Protein AF-A0A8H3ZIQ8-F1 (afdb_monomer_lite)

Radius of gyration: 32.17 Å; chains: 1; bounding box: 110×62×57 Å

Foldseek 3Di:
DDDDDDDDDDDDDDDDDDDDDDDDDDDDDDDDDPDPPDPDPDAADPVCVVVVVVVFFPQAPPAHLWGQDDDDDHDDPDPDDPPDLDDQDFDFDPPDDPVVLVCLCVVVQLSQWIAHNVSAQPLVSVLVSLVSCVVVRRTDDPVSSVVVNVVSQFDGDNSDTPPHGDDRDHIDGDD

Sequence (175 aa):
MGLFGKSSSSKQSGAKPAATTTGATAPPPTWKIPTPVFQPVVFVPRKDQVKTLDFLGLPGAVVPGGSKANILISLLGYEVSKQAQHVSRFAVPRGLKVENFVQAITDNGRDKYDFDASGRGCRKWTSDQIDLFFELGLLRSKSDADAGKKNILLEWKEYKPTGRQYPLDKGCYYK

Structure (mmCIF, N/CA/C/O backbone):
data_AF-A0A8H3ZIQ8-F1
#
_entry.id   AF-A0A8H3ZIQ8-F1
#
loop_
_atom_site.group_PDB
_atom_site.id
_atom_site.type_symbol
_atom_site.label_atom_id
_atom_site.label_alt_id
_atom_site.label_comp_id
_atom_site.label_asym_id
_atom_site.label_entity_id
_atom_site.label_seq_id
_atom_site.pdbx_PDB_ins_code
_atom_site.Cartn_x
_atom_site.Cartn_y
_atom_site.Cartn_z
_atom_site.occupancy
_atom_site.B_iso_or_equiv
_atom_site.auth_seq_id
_atom_site.auth_comp_id
_atom_site.auth_asym_id
_atom_site.auth_atom_id
_atom_site.pdbx_PDB_model_num
ATOM 1 N N . MET A 1 1 ? -91.591 -15.519 31.341 1.00 37.44 1 MET A N 1
ATOM 2 C CA . MET A 1 1 ? -91.580 -16.971 31.638 1.00 37.44 1 MET A CA 1
ATOM 3 C C . MET A 1 1 ? -90.110 -17.379 31.648 1.00 37.44 1 MET A C 1
ATOM 5 O O . MET A 1 1 ? -89.485 -17.226 30.614 1.00 37.44 1 MET A O 1
ATOM 9 N N . GLY A 1 2 ? -89.435 -17.464 32.804 1.00 35.75 2 GLY A N 1
ATOM 10 C CA . GLY A 1 2 ? -89.321 -18.672 33.655 1.00 35.75 2 GLY A CA 1
ATOM 11 C C . GLY A 1 2 ? -88.438 -19.717 32.943 1.00 35.75 2 GLY A C 1
ATOM 12 O O . GLY A 1 2 ? -88.750 -20.029 31.808 1.00 35.75 2 GLY A O 1
ATOM 13 N N . LEU A 1 3 ? -87.343 -20.289 33.453 1.00 37.91 3 LEU A N 1
ATOM 14 C CA . LEU A 1 3 ? -86.904 -20.595 34.815 1.00 37.91 3 LEU A CA 1
ATOM 15 C C . LEU A 1 3 ? -85.382 -20.893 34.851 1.00 37.91 3 LEU A C 1
ATOM 17 O O . LEU A 1 3 ? -84.769 -21.224 33.843 1.00 37.91 3 LEU A O 1
ATOM 21 N N . PHE A 1 4 ? -84.828 -20.810 36.063 1.00 37.56 4 PHE A N 1
ATOM 22 C CA . PHE A 1 4 ? -83.473 -21.155 36.513 1.00 37.56 4 PHE A CA 1
ATOM 23 C C . PHE A 1 4 ? -83.096 -22.651 36.434 1.00 37.56 4 PHE A C 1
ATOM 25 O O . PHE A 1 4 ? -83.954 -23.516 36.590 1.00 37.56 4 PHE A O 1
ATOM 32 N N . GLY A 1 5 ? -81.779 -22.925 36.449 1.00 34.69 5 GLY A N 1
ATOM 33 C CA . GLY A 1 5 ? -81.168 -24.123 37.064 1.00 34.69 5 GLY A CA 1
ATOM 34 C C . GLY A 1 5 ? -80.014 -24.717 36.246 1.00 34.69 5 GLY A C 1
ATOM 35 O O . GLY A 1 5 ? -80.097 -24.736 35.031 1.00 34.69 5 GLY A O 1
ATOM 36 N N . LYS A 1 6 ? -78.918 -25.272 36.772 1.00 35.88 6 LYS A N 1
ATOM 37 C CA . LYS A 1 6 ? -78.244 -25.334 38.085 1.00 35.88 6 LYS A CA 1
ATOM 38 C C . LYS A 1 6 ? -76.850 -25.941 37.789 1.00 35.88 6 LYS A C 1
ATOM 40 O O . LYS A 1 6 ? -76.701 -26.666 36.809 1.00 35.88 6 LYS A O 1
ATOM 45 N N . SER A 1 7 ? -75.841 -25.659 38.615 1.00 39.66 7 SER A N 1
ATOM 46 C CA . SER A 1 7 ? -74.499 -26.253 38.501 1.00 39.66 7 SER A CA 1
ATOM 47 C C . SER A 1 7 ? -74.488 -27.745 38.852 1.00 39.66 7 SER A C 1
ATOM 49 O O . SER A 1 7 ? -75.351 -28.213 39.596 1.00 39.66 7 SER A O 1
ATOM 51 N N . SER A 1 8 ? -73.471 -28.478 38.385 1.00 37.62 8 SER A N 1
ATOM 52 C CA . SER A 1 8 ? -72.977 -29.709 39.021 1.00 37.62 8 SER A CA 1
ATOM 53 C C . SER A 1 8 ? -71.539 -29.999 38.586 1.00 37.62 8 SER A C 1
ATOM 55 O O . SER A 1 8 ? -71.246 -30.151 37.406 1.00 37.62 8 SER A O 1
ATOM 57 N N . SER A 1 9 ? -70.654 -30.053 39.577 1.00 35.25 9 SER A N 1
ATOM 58 C CA . SER A 1 9 ? -69.281 -30.557 39.517 1.00 35.25 9 SER A CA 1
ATOM 59 C C . SER A 1 9 ? -69.288 -32.060 39.810 1.00 35.25 9 SER A C 1
ATOM 61 O O . SER A 1 9 ? -70.024 -32.495 40.696 1.00 35.25 9 SER A O 1
ATOM 63 N N . SER A 1 10 ? -68.440 -32.846 39.141 1.00 40.47 10 SER A N 1
ATOM 64 C CA . SER A 1 10 ? -68.080 -34.193 39.601 1.00 40.47 10 SER A CA 1
ATOM 65 C C . SER A 1 10 ? -66.585 -34.464 39.425 1.00 40.47 10 SER A C 1
ATOM 67 O O . SER A 1 10 ? -66.013 -34.266 38.354 1.00 40.47 10 SER A O 1
ATOM 69 N N . LYS A 1 11 ? -65.979 -34.916 40.525 1.00 36.50 11 LYS A N 1
ATOM 70 C CA . LYS A 1 11 ? -64.566 -35.240 40.740 1.00 36.50 11 LYS A CA 1
ATOM 71 C C . LYS A 1 11 ? -64.100 -36.500 39.986 1.00 36.50 11 LYS A C 1
ATOM 73 O O . LYS A 1 11 ? -64.754 -37.530 40.046 1.00 36.50 11 LYS A O 1
ATOM 78 N N . GLN A 1 12 ? -62.917 -36.385 39.378 1.00 36.44 12 GLN A N 1
ATOM 79 C CA . GLN A 1 12 ? -61.677 -37.149 39.625 1.00 36.44 12 GLN A CA 1
ATOM 80 C C . GLN A 1 12 ? -61.732 -38.688 39.812 1.00 36.44 12 GLN A C 1
ATOM 82 O O . GLN A 1 12 ? -62.206 -39.177 40.834 1.00 36.44 12 GLN A O 1
ATOM 87 N N . SER A 1 13 ? -61.037 -39.430 38.932 1.00 36.50 1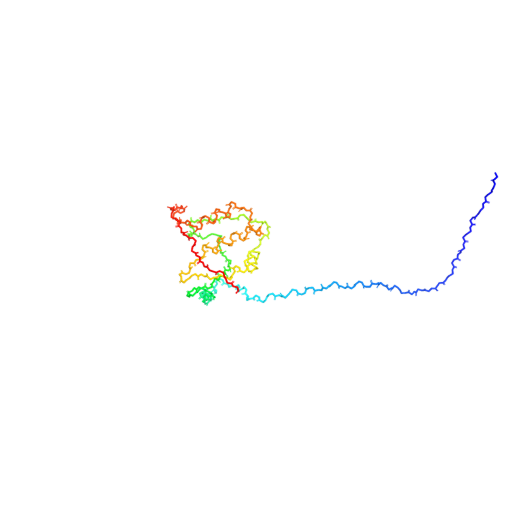3 SER A N 1
ATOM 88 C CA . SER A 1 13 ? -60.456 -40.749 39.248 1.00 36.50 13 SER A CA 1
ATOM 89 C C . SER A 1 13 ? -59.062 -40.955 38.618 1.00 36.50 13 SER A C 1
ATOM 91 O O . SER A 1 13 ? -58.913 -40.966 37.401 1.00 36.50 13 SER A O 1
ATOM 93 N N . GLY A 1 14 ? -58.063 -41.096 39.494 1.00 33.56 14 GLY A N 1
ATOM 94 C CA . GLY A 1 14 ? -56.835 -41.912 39.442 1.00 33.56 14 GLY A CA 1
ATOM 95 C C . GLY A 1 14 ? -56.112 -42.319 38.140 1.00 33.56 14 GLY A C 1
ATOM 96 O O . GLY A 1 14 ? -56.572 -43.190 37.419 1.00 33.56 14 GLY A O 1
ATOM 97 N N . ALA A 1 15 ? -54.857 -41.845 38.063 1.00 34.12 15 ALA A N 1
ATOM 98 C CA . ALA A 1 15 ? -53.592 -42.585 37.848 1.00 34.12 15 ALA A CA 1
ATOM 99 C C . ALA A 1 15 ? -53.201 -43.151 36.459 1.00 34.12 15 ALA A C 1
ATOM 101 O O . ALA A 1 15 ? -53.692 -44.192 36.040 1.00 34.12 15 ALA A O 1
ATOM 102 N N . LYS A 1 16 ? -52.145 -42.574 35.847 1.00 41.28 16 LYS A N 1
ATOM 103 C CA . LYS A 1 16 ? -50.740 -43.085 35.801 1.00 41.28 16 LYS A CA 1
ATOM 104 C C . LYS A 1 16 ? -49.878 -42.170 34.890 1.00 41.28 16 LYS A C 1
ATOM 106 O O . LYS A 1 16 ? -50.368 -41.779 33.835 1.00 41.28 16 LYS A O 1
ATOM 111 N N . PRO A 1 17 ? -48.628 -41.798 35.242 1.00 46.91 17 PRO A N 1
ATOM 112 C CA . PRO A 1 17 ? -47.812 -40.912 34.409 1.00 46.91 17 PRO A CA 1
ATOM 113 C C . PRO A 1 17 ? -47.006 -41.712 33.375 1.00 46.91 17 PRO A C 1
ATOM 115 O O . PRO A 1 17 ? -46.384 -42.717 33.721 1.00 46.91 17 PRO A O 1
ATOM 118 N N . ALA A 1 18 ? -46.975 -41.254 32.122 1.00 40.88 18 ALA A N 1
ATOM 119 C CA . ALA A 1 18 ? -46.075 -41.782 31.100 1.00 40.88 18 ALA A CA 1
ATOM 120 C C . ALA A 1 18 ? -45.531 -40.657 30.203 1.00 40.88 18 ALA A C 1
ATOM 122 O O . ALA A 1 18 ? -46.251 -40.065 29.408 1.00 40.88 18 ALA A O 1
ATOM 123 N N . ALA A 1 19 ? -44.241 -40.390 30.410 1.00 41.34 19 ALA A N 1
ATOM 124 C CA . ALA A 1 19 ? -43.220 -39.937 29.467 1.00 41.34 19 ALA A CA 1
ATOM 125 C C . ALA A 1 19 ? -43.565 -38.847 28.429 1.00 41.34 19 ALA A C 1
ATOM 127 O O . ALA A 1 19 ? -44.075 -39.099 27.339 1.00 41.34 19 ALA A O 1
ATOM 128 N N . THR A 1 20 ? -43.079 -37.643 28.730 1.00 42.50 20 THR A N 1
ATOM 129 C CA . THR A 1 20 ? -42.639 -36.619 27.776 1.00 42.50 20 THR A CA 1
ATOM 130 C C . THR A 1 20 ? -41.784 -37.233 26.662 1.00 42.50 20 THR A C 1
ATOM 132 O O . THR A 1 20 ? -40.725 -37.788 26.943 1.00 42.50 20 THR A O 1
ATOM 135 N N . THR A 1 21 ? -42.195 -37.078 25.402 1.00 40.81 21 THR A N 1
ATOM 136 C CA . THR A 1 21 ? -41.285 -37.208 24.253 1.00 40.81 21 THR A CA 1
ATOM 137 C C . THR A 1 21 ? -41.275 -35.883 23.507 1.00 40.81 21 THR A C 1
ATOM 139 O O . THR A 1 21 ? -42.158 -35.570 22.714 1.00 40.81 21 THR A O 1
ATOM 142 N N . THR A 1 22 ? -40.281 -35.072 23.840 1.00 41.06 22 THR A N 1
ATOM 143 C CA . THR A 1 22 ? -39.899 -33.851 23.141 1.00 41.06 22 THR A CA 1
ATOM 144 C C . THR A 1 22 ? -39.422 -34.242 21.743 1.00 41.06 22 THR A C 1
ATOM 146 O O . THR A 1 22 ? -38.451 -34.985 21.607 1.00 41.06 22 THR A O 1
ATOM 149 N N . GLY A 1 23 ? -40.104 -33.766 20.701 1.00 38.75 23 GLY A N 1
ATOM 150 C CA . GLY A 1 23 ? -39.619 -33.876 19.328 1.00 38.75 23 GLY A CA 1
ATOM 151 C C . GLY A 1 23 ? -38.316 -33.091 19.190 1.00 38.75 23 GLY A C 1
ATOM 152 O O . GLY A 1 23 ? -38.317 -31.865 19.280 1.00 38.75 23 GLY A O 1
ATOM 153 N N . ALA A 1 24 ? -37.201 -33.801 19.034 1.00 41.47 24 ALA A N 1
ATOM 154 C CA . ALA A 1 24 ? -35.894 -33.209 18.805 1.00 41.47 24 ALA A CA 1
ATOM 155 C C . ALA A 1 24 ? -35.809 -32.692 17.362 1.00 41.47 24 ALA A C 1
ATOM 157 O O . ALA A 1 24 ? -35.799 -33.468 16.406 1.00 41.47 24 ALA A O 1
ATOM 158 N N . THR A 1 25 ? -35.752 -31.371 17.211 1.00 47.84 25 THR A N 1
ATOM 159 C CA . THR A 1 25 ? -35.414 -30.692 15.958 1.00 47.84 25 THR A CA 1
ATOM 160 C C . THR A 1 25 ? -34.009 -31.106 15.519 1.00 47.84 25 THR A C 1
ATOM 162 O O . THR A 1 25 ? -33.057 -30.990 16.293 1.00 47.84 25 THR A O 1
ATOM 165 N N . ALA A 1 26 ? -33.874 -31.597 14.284 1.00 58.44 26 ALA A N 1
ATOM 166 C CA . ALA A 1 26 ? -32.585 -31.958 13.702 1.00 58.44 26 ALA A CA 1
ATOM 167 C C . ALA A 1 26 ? -31.630 -30.743 13.684 1.00 58.44 26 ALA A C 1
ATOM 169 O O . ALA A 1 26 ? -32.065 -29.637 13.347 1.00 58.44 26 ALA A O 1
ATOM 170 N N . PRO A 1 27 ? -30.342 -30.911 14.042 1.00 55.44 27 PRO A N 1
ATOM 171 C CA . PRO A 1 27 ? -29.384 -29.814 14.023 1.00 55.44 27 PRO A CA 1
ATOM 172 C C . PRO A 1 27 ? -29.125 -29.341 12.582 1.00 55.44 27 PRO A C 1
ATOM 174 O O . PRO A 1 27 ? -29.110 -30.159 11.658 1.00 55.44 27 PRO A O 1
ATOM 177 N N . PRO A 1 28 ? -28.907 -28.031 12.371 1.00 52.72 28 PRO A N 1
ATOM 178 C CA . PRO A 1 28 ? -28.644 -27.486 11.047 1.00 52.72 28 PRO A CA 1
ATOM 179 C C . PRO A 1 28 ? -27.335 -28.043 10.460 1.00 52.72 28 PRO A C 1
ATOM 181 O O . PRO A 1 28 ? -26.412 -28.380 11.212 1.00 52.72 28 PRO A O 1
ATOM 184 N N . PRO A 1 29 ? -27.224 -28.120 9.120 1.00 48.56 29 PRO A N 1
ATOM 185 C CA . PRO A 1 29 ? -26.020 -28.601 8.459 1.00 48.56 29 PRO A CA 1
ATOM 186 C C . PRO A 1 29 ? -24.818 -27.739 8.854 1.00 48.56 29 PRO A C 1
ATOM 188 O O . PRO A 1 29 ? -24.804 -26.518 8.690 1.00 48.56 29 PRO A O 1
ATOM 191 N N . THR A 1 30 ? -23.798 -28.398 9.396 1.00 42.34 30 THR A N 1
ATOM 192 C CA . THR A 1 30 ? -22.522 -27.786 9.759 1.00 42.34 30 THR A CA 1
ATOM 193 C C . THR A 1 30 ? -21.708 -27.593 8.487 1.00 42.34 30 THR A C 1
ATOM 195 O O . THR A 1 30 ? -21.081 -28.520 7.977 1.00 42.34 30 THR A O 1
ATOM 198 N N . TRP A 1 31 ? -21.720 -26.373 7.957 1.00 31.06 31 TRP A N 1
ATOM 199 C CA . TRP A 1 31 ? -20.832 -25.974 6.872 1.00 31.06 31 TRP A CA 1
ATOM 200 C C . TRP A 1 31 ? -19.394 -25.943 7.395 1.00 31.06 31 TRP A C 1
ATOM 202 O O . TRP A 1 31 ? -18.996 -25.023 8.109 1.00 31.06 31 TRP A O 1
ATOM 212 N N . LYS A 1 32 ? -18.605 -26.969 7.067 1.00 36.09 32 LYS A N 1
ATOM 213 C CA . LYS A 1 32 ? -17.156 -26.941 7.279 1.00 36.09 32 LYS A CA 1
ATOM 214 C C . LYS A 1 32 ? -16.525 -26.181 6.123 1.00 36.09 32 LYS A C 1
ATOM 216 O O . LYS A 1 32 ? -16.305 -26.742 5.054 1.00 36.09 32 LYS A O 1
ATOM 221 N N . ILE A 1 33 ? -16.257 -24.898 6.342 1.00 38.94 33 ILE A N 1
ATOM 222 C CA . ILE A 1 33 ? -15.373 -24.128 5.469 1.00 38.94 33 ILE A CA 1
ATOM 223 C C . ILE A 1 33 ? -13.978 -24.757 5.614 1.00 38.94 33 ILE A C 1
ATOM 225 O O . ILE A 1 33 ? -13.490 -24.847 6.744 1.00 38.94 33 ILE A O 1
ATOM 229 N N . PRO A 1 34 ? -13.345 -25.251 4.537 1.00 36.16 34 PRO A N 1
ATOM 230 C CA . PRO A 1 34 ? -11.975 -25.731 4.622 1.00 36.16 34 PRO A CA 1
ATOM 231 C C . PRO A 1 34 ? -11.078 -24.575 5.066 1.00 36.16 34 PRO A C 1
ATOM 233 O O . PRO A 1 34 ? -11.044 -23.529 4.419 1.00 36.16 34 PRO A O 1
ATOM 236 N N . THR A 1 35 ? -10.372 -24.755 6.184 1.00 36.88 35 THR A N 1
ATOM 237 C CA . THR A 1 35 ? -9.353 -23.806 6.635 1.00 36.88 35 THR A CA 1
ATOM 238 C C . THR A 1 35 ? -8.313 -23.688 5.524 1.00 36.88 35 THR A C 1
ATOM 240 O O . THR A 1 35 ? -7.704 -24.707 5.179 1.00 36.88 35 THR A O 1
ATOM 243 N N . PRO A 1 36 ? -8.097 -22.500 4.934 1.00 34.91 36 PRO A N 1
ATOM 244 C CA . PRO A 1 36 ? -7.021 -22.331 3.977 1.00 34.91 36 PRO A CA 1
ATOM 245 C C . PRO A 1 36 ? -5.716 -22.694 4.681 1.00 34.91 36 PRO A C 1
ATOM 247 O O . PRO A 1 36 ? -5.433 -22.209 5.779 1.00 34.91 36 PRO A O 1
ATOM 250 N N . VAL A 1 37 ? -4.930 -23.580 4.073 1.00 35.41 37 VAL A N 1
ATOM 251 C CA . VAL A 1 37 ? -3.567 -23.844 4.529 1.00 35.41 37 VAL A CA 1
ATOM 252 C C . VAL A 1 37 ? -2.743 -22.632 4.118 1.00 35.41 37 VAL A C 1
ATOM 254 O O . VAL A 1 37 ? -2.201 -22.568 3.018 1.00 35.41 37 VAL A O 1
ATOM 257 N N . PHE A 1 38 ? -2.716 -21.626 4.985 1.00 39.66 38 PHE A N 1
ATOM 258 C CA . PHE A 1 38 ? -1.794 -20.514 4.847 1.00 39.66 38 PHE A CA 1
ATOM 259 C C . PHE A 1 38 ? -0.382 -21.051 5.063 1.00 39.66 38 PHE A C 1
ATOM 261 O O . PHE A 1 38 ? -0.115 -21.725 6.063 1.00 39.66 38 PHE A O 1
ATOM 268 N N . GLN A 1 39 ? 0.541 -20.733 4.152 1.00 43.66 39 GLN A N 1
ATOM 269 C CA . GLN A 1 39 ? 1.940 -20.731 4.562 1.00 43.66 39 GLN A CA 1
ATOM 270 C C . GLN A 1 39 ? 2.045 -19.750 5.732 1.00 43.66 39 GLN A C 1
ATOM 272 O O . GLN A 1 39 ? 1.459 -18.665 5.653 1.00 43.66 39 GLN A O 1
ATOM 277 N N . PRO A 1 40 ? 2.662 -20.152 6.854 1.00 35.53 40 PRO A N 1
ATOM 278 C CA . PRO A 1 40 ? 2.555 -19.392 8.083 1.00 35.53 40 PRO A CA 1
ATOM 279 C C . PRO A 1 40 ? 3.049 -17.974 7.830 1.00 35.53 40 PRO A C 1
ATOM 281 O O . PRO A 1 40 ? 4.132 -17.776 7.284 1.00 35.53 40 PRO A O 1
ATOM 284 N N . VAL A 1 41 ? 2.258 -16.987 8.255 1.00 44.53 41 VAL A N 1
ATOM 285 C CA . VAL A 1 41 ? 2.772 -15.645 8.517 1.00 44.53 41 VAL A CA 1
ATOM 286 C C . VAL A 1 41 ? 3.878 -15.840 9.547 1.00 44.53 41 VAL A C 1
ATOM 288 O O . VAL A 1 41 ? 3.614 -16.027 10.736 1.00 44.53 41 VAL A O 1
ATOM 291 N N . VAL A 1 42 ? 5.123 -15.913 9.082 1.00 45.00 42 VAL A N 1
ATOM 292 C CA . VAL A 1 42 ? 6.260 -16.121 9.966 1.00 45.00 42 VAL A CA 1
ATOM 293 C C . VAL A 1 42 ? 6.470 -14.803 10.690 1.00 45.00 42 VAL A C 1
ATOM 295 O O . VAL A 1 42 ? 6.961 -13.828 10.123 1.00 45.00 42 VAL A O 1
ATOM 298 N N . PHE A 1 43 ? 6.068 -14.756 11.958 1.00 43.84 43 PHE A N 1
ATOM 299 C CA . PHE A 1 43 ? 6.519 -13.697 12.843 1.00 43.84 43 PHE A CA 1
ATOM 300 C C . PHE A 1 43 ? 8.032 -13.841 12.980 1.00 43.84 43 PHE A C 1
ATOM 302 O O . PHE A 1 43 ? 8.509 -14.774 13.626 1.00 43.84 43 PHE A O 1
ATOM 309 N N . VAL A 1 44 ? 8.783 -12.936 12.355 1.00 48.28 44 VAL A N 1
ATOM 310 C CA . VAL A 1 44 ? 10.235 -12.917 12.497 1.00 48.28 44 VAL A CA 1
ATOM 311 C C . VAL A 1 44 ? 10.616 -11.904 13.576 1.00 48.28 44 VAL A C 1
ATOM 313 O O . VAL A 1 44 ? 10.425 -10.697 13.385 1.00 48.28 44 VAL A O 1
ATOM 316 N N . PRO A 1 45 ? 11.163 -12.353 14.721 1.00 47.59 45 PRO A N 1
ATOM 317 C CA . PRO A 1 45 ? 11.697 -11.455 15.735 1.00 47.59 45 PRO A CA 1
ATOM 318 C C . PRO A 1 45 ? 12.759 -10.533 15.131 1.00 47.59 45 PRO A C 1
ATOM 320 O O . PRO A 1 45 ? 13.532 -10.949 14.275 1.00 47.59 45 PRO A O 1
ATOM 323 N N . ARG A 1 46 ? 12.875 -9.294 15.627 1.00 50.25 46 ARG A N 1
ATOM 324 C CA . ARG A 1 46 ? 13.819 -8.286 15.097 1.00 50.25 46 ARG A CA 1
ATOM 325 C C . ARG A 1 46 ? 15.253 -8.812 14.915 1.00 50.25 46 ARG A C 1
ATOM 327 O O . ARG A 1 46 ? 15.904 -8.476 13.936 1.00 50.25 46 ARG A O 1
ATOM 334 N N . LYS A 1 47 ? 15.726 -9.651 15.841 1.00 46.88 47 LYS A N 1
ATOM 335 C CA . LYS A 1 47 ? 17.066 -10.265 15.809 1.00 46.88 47 LYS A CA 1
ATOM 336 C C . LYS A 1 47 ? 17.279 -11.259 14.656 1.00 46.88 47 LYS A C 1
ATOM 338 O O . LYS A 1 47 ? 18.416 -11.517 14.288 1.00 46.88 47 LYS A O 1
ATOM 343 N N . ASP A 1 48 ? 16.201 -11.794 14.092 1.00 51.25 48 ASP A N 1
ATOM 344 C CA . ASP A 1 48 ? 16.212 -12.797 13.027 1.00 51.25 48 ASP A CA 1
ATOM 345 C C . ASP A 1 48 ? 15.743 -12.219 11.679 1.00 51.25 48 ASP A C 1
ATOM 347 O O . ASP A 1 48 ? 15.738 -12.941 10.686 1.00 51.25 48 ASP A O 1
ATOM 351 N N . GLN A 1 49 ? 15.417 -10.917 11.597 1.00 53.94 49 GLN A N 1
ATOM 352 C CA . GLN A 1 49 ? 15.031 -10.270 10.331 1.00 53.94 49 GLN A CA 1
ATOM 353 C C . GLN A 1 49 ? 16.107 -10.386 9.242 1.00 53.94 49 GLN A C 1
ATOM 355 O O . GLN A 1 49 ? 15.793 -10.440 8.058 1.00 53.94 49 GLN A O 1
ATOM 360 N N . VAL A 1 50 ? 17.381 -10.478 9.637 1.00 52.44 50 VAL A N 1
ATOM 361 C CA . VAL A 1 50 ? 18.500 -10.690 8.706 1.00 52.44 50 VAL A CA 1
ATOM 362 C C . VAL A 1 50 ? 18.423 -12.071 8.040 1.00 52.44 50 VAL A C 1
ATOM 364 O O . VAL A 1 50 ? 18.801 -12.201 6.887 1.00 52.44 50 VAL A O 1
ATOM 367 N N . LYS A 1 51 ? 17.856 -13.087 8.709 1.00 50.62 51 LYS A N 1
ATOM 368 C CA . LYS A 1 51 ? 17.593 -14.414 8.116 1.00 50.62 51 LYS A CA 1
ATOM 369 C C . LYS A 1 51 ? 16.344 -14.427 7.229 1.00 50.62 51 LYS A C 1
ATOM 371 O O . LYS A 1 51 ? 16.141 -15.353 6.461 1.00 50.62 51 LYS A O 1
ATOM 376 N N . THR A 1 52 ? 15.484 -13.408 7.316 1.00 50.31 52 THR A N 1
ATOM 377 C CA . THR A 1 52 ? 14.321 -13.263 6.418 1.00 50.31 52 THR A CA 1
ATOM 378 C C . THR A 1 52 ? 14.725 -12.824 5.014 1.00 50.31 52 THR A C 1
ATOM 380 O O . THR A 1 52 ? 13.936 -12.975 4.085 1.00 50.31 52 THR A O 1
ATOM 383 N N . LEU A 1 53 ? 15.954 -12.319 4.841 1.00 51.09 53 LEU A N 1
ATOM 384 C CA . LEU A 1 53 ? 16.514 -11.996 3.528 1.00 51.09 53 LEU A CA 1
ATOM 385 C C . LEU A 1 53 ? 16.592 -13.216 2.605 1.00 51.09 53 LEU A C 1
ATOM 387 O O . LEU A 1 53 ? 16.494 -13.034 1.398 1.00 51.09 53 LEU A O 1
ATOM 391 N N . ASP A 1 54 ? 16.640 -14.434 3.148 1.00 52.03 54 ASP A N 1
ATOM 392 C CA . ASP A 1 54 ? 16.660 -15.665 2.349 1.00 52.03 54 ASP A CA 1
ATOM 393 C C . ASP A 1 54 ? 15.333 -15.917 1.598 1.00 52.03 54 ASP A C 1
ATOM 395 O O . ASP A 1 54 ? 15.309 -16.647 0.610 1.00 52.03 54 ASP A O 1
ATOM 399 N N . PHE A 1 55 ? 14.227 -15.287 2.023 1.00 52.91 55 PHE A N 1
ATOM 400 C CA . PHE A 1 55 ? 12.926 -15.337 1.335 1.00 52.91 55 PHE A CA 1
ATOM 401 C C . PHE A 1 55 ? 12.683 -14.131 0.412 1.00 52.91 55 PHE A C 1
ATOM 403 O O . PHE A 1 55 ? 11.721 -14.115 -0.363 1.00 52.91 55 PHE A O 1
ATOM 410 N N . LEU A 1 56 ? 13.534 -13.104 0.485 1.00 59.09 56 LEU A N 1
ATOM 411 C CA . LEU A 1 56 ? 13.432 -11.932 -0.375 1.00 59.09 56 LEU A CA 1
ATOM 412 C C . LEU A 1 56 ? 13.995 -12.269 -1.761 1.00 59.09 56 LEU A C 1
ATOM 414 O O . LEU A 1 56 ? 15.107 -12.765 -1.894 1.00 59.09 56 LEU A O 1
ATOM 418 N N . GLY A 1 57 ? 13.218 -11.982 -2.808 1.00 62.25 57 GLY A N 1
ATOM 419 C CA . GLY A 1 57 ? 13.660 -12.191 -4.189 1.00 62.25 57 GLY A CA 1
ATOM 420 C C . GLY A 1 57 ? 13.356 -13.572 -4.773 1.00 62.25 57 GLY A C 1
ATOM 421 O O . GLY A 1 57 ? 14.019 -13.974 -5.726 1.00 62.25 57 GLY A O 1
ATOM 422 N N . LEU A 1 58 ? 12.343 -14.287 -4.257 1.00 77.75 58 LEU A N 1
ATOM 423 C CA . LEU A 1 58 ? 11.802 -15.457 -4.959 1.00 77.75 58 LEU A CA 1
ATOM 424 C C . LEU A 1 58 ? 11.478 -15.087 -6.419 1.00 77.75 58 LEU A C 1
ATOM 426 O O . LEU A 1 58 ? 10.865 -14.034 -6.634 1.00 77.75 58 LEU A O 1
ATOM 430 N N . PRO A 1 59 ? 11.838 -15.929 -7.407 1.00 82.62 59 PRO A N 1
ATOM 431 C CA . PRO A 1 59 ? 11.546 -15.655 -8.808 1.00 82.62 59 PRO A CA 1
ATOM 432 C C . PRO A 1 59 ? 10.061 -15.367 -9.032 1.00 82.62 59 PRO A C 1
ATOM 434 O O . PRO A 1 59 ? 9.198 -16.026 -8.440 1.00 82.62 59 PRO A O 1
ATOM 437 N N . GLY A 1 60 ? 9.775 -14.384 -9.888 1.00 81.69 60 GLY A N 1
ATOM 438 C CA . GLY A 1 60 ? 8.414 -14.043 -10.291 1.00 81.69 60 GLY A CA 1
ATOM 439 C C . GLY A 1 60 ? 7.651 -15.271 -10.798 1.00 81.69 60 GLY A C 1
ATOM 440 O O . GLY A 1 60 ? 8.220 -16.147 -11.447 1.00 81.69 60 GLY A O 1
ATOM 441 N N . ALA A 1 61 ? 6.358 -15.351 -10.485 1.00 84.25 61 ALA A N 1
ATOM 442 C CA . ALA A 1 61 ? 5.480 -16.390 -11.025 1.00 84.25 61 ALA A CA 1
ATOM 443 C C . ALA A 1 61 ? 5.207 -16.221 -12.526 1.00 84.25 61 ALA A C 1
ATOM 445 O O . ALA A 1 61 ? 5.082 -17.210 -13.242 1.00 84.25 61 ALA A O 1
ATOM 446 N N . VAL A 1 62 ? 5.045 -14.978 -12.978 1.00 87.44 62 VAL A N 1
ATOM 447 C CA . VAL A 1 62 ? 4.574 -14.636 -14.325 1.00 87.44 62 VAL A CA 1
ATOM 448 C C . VAL A 1 62 ? 5.442 -13.596 -15.019 1.00 87.44 62 VAL A C 1
ATOM 450 O O . VAL A 1 62 ? 5.410 -13.529 -16.245 1.00 87.44 62 VAL A O 1
ATOM 453 N N . VAL A 1 63 ? 6.220 -12.795 -14.281 1.00 84.44 63 VAL A N 1
ATOM 454 C CA . VAL A 1 63 ? 7.132 -11.808 -14.877 1.00 84.44 63 VAL A CA 1
ATOM 455 C C . VAL A 1 63 ? 8.534 -12.414 -15.025 1.00 84.44 63 VAL A C 1
ATOM 457 O O . VAL A 1 63 ? 9.200 -12.635 -14.009 1.00 84.44 63 VAL A O 1
ATOM 460 N N . PRO A 1 64 ? 9.030 -12.665 -16.256 1.00 85.81 64 PRO A N 1
ATOM 461 C CA . PRO A 1 64 ? 10.377 -13.191 -16.464 1.00 85.81 64 PRO A CA 1
ATOM 462 C C . PRO A 1 64 ? 11.440 -12.259 -15.881 1.00 85.81 64 PRO A C 1
ATOM 464 O O . PRO A 1 64 ? 11.429 -11.054 -16.132 1.00 85.81 64 PRO A O 1
ATOM 467 N N . GLY A 1 65 ? 12.350 -12.8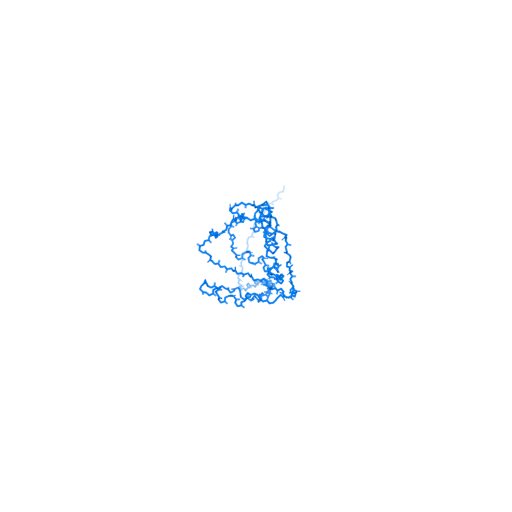21 -15.084 1.00 84.56 65 GLY A N 1
ATOM 468 C CA . GLY A 1 65 ? 13.377 -12.055 -14.371 1.00 84.56 65 GLY A CA 1
ATOM 469 C C . GLY A 1 65 ? 12.843 -11.161 -13.246 1.00 84.56 65 GLY A C 1
ATOM 470 O O . GLY A 1 65 ? 13.636 -10.491 -12.596 1.00 84.56 65 GLY A O 1
ATOM 471 N N . GLY A 1 66 ? 11.527 -11.143 -13.012 1.00 86.38 66 GLY A N 1
ATOM 472 C CA . GLY A 1 66 ? 10.894 -10.443 -11.902 1.00 86.38 66 GLY A CA 1
ATOM 473 C C . GLY A 1 66 ? 11.026 -11.189 -10.578 1.00 86.38 66 GLY A C 1
ATOM 474 O O . GLY A 1 66 ? 11.644 -12.254 -10.488 1.00 86.38 66 GLY A O 1
ATOM 475 N N . SER A 1 67 ? 10.399 -10.638 -9.542 1.00 86.00 67 SER A N 1
ATOM 476 C CA . SER A 1 67 ? 10.389 -11.238 -8.204 1.00 86.00 67 SER A CA 1
ATOM 477 C C . SER A 1 67 ? 9.015 -11.176 -7.561 1.00 86.00 67 SER A C 1
ATOM 479 O O . SER A 1 67 ? 8.271 -10.216 -7.756 1.00 86.00 67 SER A O 1
ATOM 481 N N . LYS A 1 68 ? 8.682 -12.189 -6.764 1.00 87.94 68 LYS A N 1
ATOM 482 C CA . LYS A 1 68 ? 7.449 -12.196 -5.978 1.00 87.94 68 LYS A CA 1
ATOM 483 C C . LYS A 1 68 ? 7.491 -11.125 -4.898 1.00 87.94 68 LYS A C 1
ATOM 485 O O . LYS A 1 68 ? 8.500 -10.932 -4.212 1.00 87.94 68 LYS A O 1
ATOM 490 N N . ALA A 1 69 ? 6.352 -10.478 -4.706 1.00 83.06 69 ALA A N 1
ATOM 491 C CA . ALA A 1 69 ? 6.124 -9.601 -3.583 1.00 83.06 69 ALA A CA 1
ATOM 492 C C . ALA A 1 69 ? 6.142 -10.395 -2.278 1.00 83.06 69 ALA A C 1
ATOM 494 O O . ALA A 1 69 ? 5.602 -11.493 -2.178 1.00 83.06 69 ALA A O 1
ATOM 495 N N . ASN A 1 70 ? 6.767 -9.799 -1.271 1.00 80.62 70 ASN A N 1
ATOM 496 C CA . ASN A 1 70 ? 6.796 -10.311 0.085 1.00 80.62 70 ASN A CA 1
ATOM 497 C C . ASN A 1 70 ? 6.258 -9.226 1.011 1.00 80.62 70 ASN A C 1
ATOM 499 O O . ASN A 1 70 ? 6.614 -8.053 0.877 1.00 80.62 70 ASN A O 1
ATOM 503 N N . ILE A 1 71 ? 5.414 -9.619 1.962 1.00 81.44 71 ILE A N 1
ATOM 504 C CA . ILE A 1 71 ? 4.866 -8.712 2.968 1.00 81.44 71 ILE A CA 1
ATOM 505 C C . ILE A 1 71 ? 5.536 -9.033 4.292 1.00 81.44 71 ILE A C 1
ATOM 507 O O . ILE A 1 71 ? 5.298 -10.082 4.886 1.00 81.44 71 ILE A O 1
ATOM 511 N N . LEU A 1 72 ? 6.370 -8.109 4.761 1.00 82.75 72 LEU A N 1
ATOM 512 C CA . LEU A 1 72 ? 6.995 -8.201 6.071 1.00 82.75 72 LEU A CA 1
ATOM 513 C C . LEU A 1 72 ? 6.223 -7.337 7.067 1.00 82.75 72 LEU A C 1
ATOM 515 O O . LEU A 1 72 ? 6.164 -6.116 6.934 1.00 82.75 72 LEU A O 1
ATOM 519 N N . ILE A 1 73 ? 5.663 -7.973 8.093 1.00 83.44 73 ILE A N 1
ATOM 520 C CA . ILE A 1 73 ? 4.982 -7.291 9.195 1.00 83.44 73 ILE A CA 1
ATOM 521 C C . ILE A 1 73 ? 5.900 -7.346 10.401 1.00 83.44 73 ILE A C 1
ATOM 523 O O . ILE A 1 73 ? 6.393 -8.407 10.782 1.00 83.44 73 ILE A O 1
ATOM 527 N N . SER A 1 74 ? 6.177 -6.198 11.006 1.00 82.00 74 SER A N 1
ATOM 528 C CA . SER A 1 74 ? 7.103 -6.129 12.130 1.00 82.00 74 SER A CA 1
ATOM 529 C C . SER A 1 74 ? 6.750 -4.997 13.074 1.00 82.00 74 SER A C 1
ATOM 531 O O . SER A 1 74 ? 6.346 -3.917 12.649 1.00 82.00 74 SER A O 1
ATOM 533 N N . LEU A 1 75 ? 6.938 -5.242 14.370 1.00 84.38 75 LEU A N 1
ATOM 534 C CA . LEU A 1 75 ? 6.769 -4.221 15.393 1.00 84.38 75 LEU A CA 1
ATOM 535 C C . LEU A 1 75 ? 8.002 -3.305 15.427 1.00 84.38 75 LEU A C 1
ATOM 537 O O . LEU A 1 75 ? 9.098 -3.690 15.861 1.00 84.38 75 LEU A O 1
ATOM 541 N N . LEU A 1 76 ? 7.816 -2.073 14.962 1.00 82.94 76 LEU A N 1
ATOM 542 C CA . LEU A 1 76 ? 8.838 -1.034 14.997 1.00 82.94 76 LEU A CA 1
ATOM 543 C C . LEU A 1 76 ? 8.767 -0.261 16.318 1.00 82.94 76 LEU A C 1
ATOM 545 O O . LEU A 1 76 ? 7.701 -0.071 16.889 1.00 82.94 76 LEU A O 1
ATOM 549 N N . GLY A 1 77 ? 9.926 0.189 16.809 1.00 86.56 77 GLY A N 1
ATOM 550 C CA . GLY A 1 77 ? 10.016 1.045 18.003 1.00 86.56 77 GLY A CA 1
ATOM 551 C C . GLY A 1 77 ? 9.731 2.525 17.720 1.00 86.56 77 GLY A C 1
ATOM 552 O O . GLY A 1 77 ? 10.050 3.376 18.542 1.00 86.56 77 GLY A O 1
ATOM 553 N N . TYR A 1 78 ? 9.220 2.832 16.531 1.00 86.69 78 TYR A N 1
ATOM 554 C CA . TYR A 1 78 ? 8.894 4.170 16.061 1.00 86.69 78 TYR A CA 1
ATOM 555 C C . TYR A 1 78 ? 7.691 4.086 15.119 1.00 86.69 78 TYR A C 1
ATOM 557 O O . TYR A 1 78 ? 7.530 3.099 14.404 1.00 86.69 78 TYR A O 1
ATOM 565 N N . GLU A 1 79 ? 6.863 5.129 15.106 1.00 86.31 79 GLU A N 1
ATOM 566 C CA . GLU A 1 79 ? 5.706 5.221 14.207 1.00 86.31 79 GLU A CA 1
ATOM 567 C C . GLU A 1 79 ? 6.122 5.648 12.790 1.00 86.31 79 GLU A C 1
ATOM 569 O O . GLU A 1 79 ? 5.612 5.141 11.796 1.00 86.31 79 GLU A O 1
ATOM 574 N N . VAL A 1 80 ? 7.088 6.568 12.697 1.00 88.75 80 VAL A N 1
ATOM 575 C CA . VAL A 1 80 ? 7.622 7.109 11.443 1.00 88.75 80 VAL A CA 1
ATOM 576 C C . VAL A 1 80 ? 9.148 7.120 11.519 1.00 88.75 80 VAL A C 1
ATOM 578 O O . VAL A 1 80 ? 9.725 7.474 12.547 1.00 88.75 80 VAL A O 1
ATOM 581 N N . SER A 1 81 ? 9.813 6.728 10.429 1.00 88.31 81 SER A N 1
ATOM 582 C CA . SER A 1 81 ? 11.275 6.795 10.329 1.00 88.31 81 SER A CA 1
ATOM 583 C C . SER A 1 81 ? 11.769 8.243 10.381 1.00 88.31 81 SER A C 1
ATOM 585 O O . SER A 1 81 ? 11.221 9.113 9.709 1.00 88.31 81 SER A O 1
ATOM 587 N N . LYS A 1 82 ? 12.882 8.493 11.083 1.00 88.94 82 LYS A N 1
ATOM 588 C CA . LYS A 1 82 ? 13.556 9.808 11.100 1.00 88.94 82 LYS A CA 1
ATOM 589 C C . LYS A 1 82 ? 14.066 10.254 9.721 1.00 88.94 82 LYS A C 1
ATOM 591 O O . LYS A 1 82 ? 14.408 11.415 9.551 1.00 88.94 82 LYS A O 1
ATOM 596 N N . GLN A 1 83 ? 14.145 9.336 8.758 1.00 91.06 83 GLN A N 1
ATOM 597 C CA . GLN A 1 83 ? 14.574 9.614 7.384 1.00 91.06 83 GLN A CA 1
ATOM 598 C C . GLN A 1 83 ? 13.398 9.901 6.438 1.00 91.06 83 GLN A C 1
ATOM 600 O O . GLN A 1 83 ? 13.622 10.241 5.275 1.00 91.06 83 GLN A O 1
ATOM 605 N N . ALA A 1 84 ? 12.152 9.750 6.902 1.00 91.25 84 ALA A N 1
ATOM 606 C CA . ALA A 1 84 ? 10.979 9.995 6.076 1.00 91.25 84 ALA A CA 1
ATOM 607 C C . ALA A 1 84 ? 10.933 11.468 5.643 1.00 91.25 84 ALA A C 1
ATOM 609 O O . ALA A 1 84 ? 10.863 12.369 6.473 1.00 91.25 84 ALA A O 1
ATOM 610 N N . GLN A 1 85 ? 10.954 11.701 4.330 1.00 94.31 85 GLN A N 1
ATOM 611 C CA . GLN A 1 85 ? 10.804 13.042 3.757 1.00 94.31 85 GLN A CA 1
ATOM 612 C C . GLN A 1 85 ? 9.336 13.481 3.712 1.00 94.31 85 GLN A C 1
ATOM 614 O O . GLN A 1 85 ? 9.051 14.670 3.672 1.00 94.31 85 GLN A O 1
ATOM 619 N N . HIS A 1 86 ? 8.399 12.533 3.724 1.00 94.12 86 HIS A N 1
ATOM 620 C CA . HIS A 1 86 ? 6.966 12.807 3.731 1.00 94.12 86 HIS A CA 1
ATOM 621 C C . HIS A 1 86 ? 6.194 11.682 4.410 1.00 94.12 86 HIS A C 1
ATOM 623 O O . HIS A 1 86 ? 6.611 10.523 4.372 1.00 94.12 86 HIS A O 1
ATOM 629 N N . VAL A 1 87 ? 5.050 12.023 5.004 1.00 94.69 87 VAL A N 1
ATOM 630 C CA . VAL A 1 87 ? 4.148 11.074 5.662 1.00 94.69 87 VAL A CA 1
ATOM 631 C C . VAL A 1 87 ? 2.729 11.324 5.176 1.00 94.69 87 VAL A C 1
ATOM 633 O O . VAL A 1 87 ? 2.160 12.388 5.407 1.00 94.69 87 VAL A O 1
ATOM 636 N N . SER A 1 88 ? 2.133 10.318 4.537 1.00 94.50 88 SER A N 1
ATOM 637 C CA . SER A 1 88 ? 0.689 10.297 4.282 1.00 94.50 88 SER A CA 1
ATOM 638 C C . SER A 1 88 ? 0.007 9.521 5.403 1.00 94.50 88 SER A C 1
ATOM 640 O O . SER A 1 88 ? 0.398 8.393 5.700 1.00 94.50 88 SER A O 1
ATOM 642 N N . ARG A 1 89 ? -0.982 10.139 6.054 1.00 94.44 89 ARG A N 1
ATOM 643 C CA . ARG A 1 89 ? -1.738 9.541 7.160 1.00 94.44 89 ARG A CA 1
ATOM 644 C C . ARG A 1 89 ? -3.157 9.255 6.702 1.00 94.44 89 ARG A C 1
ATOM 646 O O . ARG A 1 89 ? -3.751 10.089 6.030 1.00 94.44 89 ARG A O 1
ATOM 653 N N . PHE A 1 90 ? -3.686 8.104 7.097 1.00 95.12 90 PHE A N 1
ATOM 654 C CA . PHE A 1 90 ? -5.043 7.694 6.758 1.00 95.12 90 PHE A CA 1
ATOM 655 C C . PHE A 1 90 ? -5.845 7.480 8.035 1.00 95.12 90 PHE A C 1
ATOM 657 O O . PHE A 1 90 ? -5.403 6.773 8.943 1.00 95.12 90 PHE A O 1
ATOM 664 N N . ALA A 1 91 ? -7.031 8.078 8.108 1.00 94.75 91 ALA A N 1
ATOM 665 C CA . ALA A 1 91 ? -7.953 7.811 9.202 1.00 94.75 91 ALA A CA 1
ATOM 666 C C . ALA A 1 91 ? -8.580 6.414 9.057 1.00 94.75 91 ALA A C 1
ATOM 668 O O . ALA A 1 91 ? -9.156 6.087 8.017 1.00 94.75 91 ALA A O 1
ATOM 669 N N . VAL A 1 92 ? -8.532 5.625 10.133 1.00 96.12 92 VAL A N 1
ATOM 670 C CA . VAL A 1 92 ? -9.083 4.262 10.198 1.00 96.12 92 VAL A CA 1
ATOM 671 C C . VAL A 1 92 ? -10.241 4.176 11.207 1.00 96.12 92 VAL A C 1
ATOM 673 O O . VAL A 1 92 ? -10.287 4.960 12.164 1.00 96.12 92 VAL A O 1
ATOM 676 N N . PRO A 1 93 ? -11.213 3.261 11.031 1.00 96.62 93 PRO A N 1
ATOM 677 C CA . PRO A 1 93 ? -12.194 2.942 12.063 1.00 96.62 93 PRO A CA 1
ATOM 678 C C . PRO A 1 93 ? -11.568 2.532 13.403 1.00 96.62 93 PRO A C 1
ATOM 680 O O . PRO A 1 93 ? -10.525 1.881 13.460 1.00 96.62 93 PRO A O 1
ATOM 683 N N . ARG A 1 94 ? -12.231 2.904 14.508 1.00 95.88 94 ARG A N 1
ATOM 684 C CA . ARG A 1 94 ? -11.812 2.489 15.855 1.00 95.88 94 ARG A CA 1
ATOM 685 C C . ARG A 1 94 ? -11.924 0.972 15.995 1.00 95.88 94 ARG A C 1
ATOM 687 O O . ARG A 1 94 ? -12.910 0.393 15.557 1.00 95.88 94 ARG A O 1
ATOM 694 N N . GLY A 1 95 ? -10.940 0.367 16.656 1.00 95.44 95 GLY A N 1
ATOM 695 C CA . GLY A 1 95 ? -10.920 -1.070 16.936 1.00 95.44 95 GLY A CA 1
ATOM 696 C C . GLY A 1 95 ? -10.342 -1.939 15.817 1.00 95.44 95 GLY A C 1
ATOM 697 O O . GLY A 1 95 ? -10.229 -3.144 16.021 1.00 95.44 95 GLY A O 1
ATOM 698 N N . LEU A 1 96 ? -9.939 -1.361 14.676 1.00 95.00 96 LEU A N 1
ATOM 699 C CA . LEU A 1 96 ? -9.189 -2.117 13.674 1.00 95.00 96 LEU A CA 1
ATOM 700 C C . LEU A 1 96 ? -7.816 -2.521 14.201 1.00 95.00 96 LEU A C 1
ATOM 702 O O . LEU A 1 96 ? -7.135 -1.761 14.892 1.00 95.00 96 LEU A O 1
ATOM 706 N N . LYS A 1 97 ? -7.404 -3.721 13.811 1.00 94.06 97 LYS A N 1
ATOM 707 C CA . LYS A 1 97 ? -6.088 -4.281 14.083 1.00 94.06 97 LYS A CA 1
ATOM 708 C C . LYS A 1 97 ? -5.335 -4.473 12.773 1.00 94.06 97 LYS A C 1
ATOM 710 O O . LYS A 1 97 ? -5.923 -4.497 11.695 1.00 94.06 97 LYS A O 1
ATOM 715 N N . VAL A 1 98 ? -4.026 -4.692 12.882 1.00 91.12 98 VAL A N 1
ATOM 716 C CA . VAL A 1 98 ? -3.171 -5.029 11.733 1.00 91.12 98 VAL A CA 1
ATOM 717 C C . VAL A 1 98 ? -3.705 -6.259 10.986 1.00 91.12 98 VAL A C 1
ATOM 719 O O . VAL A 1 98 ? -3.712 -6.252 9.760 1.00 91.12 98 VAL A O 1
ATOM 722 N N . GLU A 1 99 ? -4.237 -7.261 11.700 1.00 93.56 99 GLU A N 1
ATOM 723 C CA . GLU A 1 99 ? -4.795 -8.485 11.099 1.00 93.56 99 GLU A CA 1
ATOM 724 C C . GLU A 1 99 ? -5.885 -8.204 10.053 1.00 93.56 99 GLU A C 1
ATOM 726 O O . GLU A 1 99 ? -5.910 -8.863 9.021 1.00 93.56 99 GLU A O 1
ATOM 731 N N . ASN A 1 100 ? -6.717 -7.171 10.246 1.00 96.12 100 ASN A N 1
ATOM 732 C CA . ASN A 1 100 ? -7.772 -6.814 9.293 1.00 96.12 100 ASN A CA 1
ATOM 733 C C . ASN A 1 100 ? -7.208 -6.378 7.931 1.00 96.12 100 ASN A C 1
ATOM 735 O O . ASN A 1 100 ? -7.778 -6.708 6.895 1.00 96.12 100 ASN A O 1
ATOM 739 N N . PHE A 1 101 ? -6.082 -5.659 7.924 1.00 95.75 101 PHE A N 1
ATOM 740 C CA . PHE A 1 101 ? -5.423 -5.222 6.690 1.00 95.75 101 PHE A CA 1
ATOM 741 C C . PHE A 1 101 ? -4.723 -6.386 5.992 1.00 95.75 101 PHE A C 1
ATOM 743 O O . PHE A 1 101 ? -4.796 -6.506 4.774 1.00 95.75 101 PHE A O 1
ATOM 750 N N . VAL A 1 102 ? -4.073 -7.261 6.762 1.00 94.81 102 VAL A N 1
ATOM 751 C CA . VAL A 1 102 ? -3.406 -8.456 6.226 1.00 94.81 102 VAL A CA 1
ATOM 752 C C . VAL A 1 102 ? -4.423 -9.382 5.576 1.00 94.81 102 VAL A C 1
ATOM 754 O O . VAL A 1 102 ? -4.227 -9.791 4.437 1.00 94.81 102 VAL A O 1
ATOM 757 N N . GLN A 1 103 ? -5.533 -9.639 6.268 1.00 94.69 103 GLN A N 1
ATOM 758 C CA . GLN A 1 103 ? -6.606 -10.479 5.757 1.00 94.69 103 GLN A CA 1
ATOM 759 C C . GLN A 1 103 ? -7.217 -9.886 4.484 1.00 94.69 103 GLN A C 1
ATOM 761 O O . GLN A 1 103 ? -7.415 -10.603 3.511 1.00 94.69 103 GLN A O 1
ATOM 766 N N . ALA A 1 104 ? -7.439 -8.566 4.442 1.00 96.44 104 ALA A N 1
ATOM 767 C CA . ALA A 1 104 ? -7.924 -7.894 3.240 1.00 96.44 104 ALA A CA 1
ATOM 768 C C . ALA A 1 104 ? -6.992 -8.105 2.038 1.00 96.44 104 ALA A C 1
ATOM 770 O O . ALA A 1 104 ? -7.472 -8.403 0.944 1.00 96.44 104 ALA A O 1
ATOM 771 N N . ILE A 1 105 ? -5.675 -7.994 2.236 1.00 94.81 105 ILE A N 1
ATOM 772 C CA . ILE A 1 105 ? -4.687 -8.268 1.188 1.00 94.81 105 ILE A CA 1
ATOM 773 C C . ILE A 1 105 ? -4.816 -9.721 0.708 1.00 94.81 105 ILE A C 1
ATOM 775 O O . ILE A 1 105 ? -4.973 -9.945 -0.492 1.00 94.81 105 ILE A O 1
ATOM 779 N N . THR A 1 106 ? -4.756 -10.698 1.617 1.00 93.31 106 THR A N 1
ATOM 780 C CA . THR A 1 106 ? -4.701 -12.122 1.247 1.00 93.31 106 THR A CA 1
ATOM 781 C C . THR A 1 106 ? -6.013 -12.631 0.655 1.00 93.31 106 THR A C 1
ATOM 783 O O . THR A 1 106 ? -5.999 -13.342 -0.346 1.00 93.31 106 THR A O 1
ATOM 786 N N . ASP A 1 107 ? -7.160 -12.221 1.203 1.00 95.38 107 ASP A N 1
ATOM 787 C CA . ASP A 1 107 ? -8.486 -12.640 0.716 1.00 95.38 107 ASP A CA 1
ATOM 788 C C . ASP A 1 107 ? -8.777 -12.130 -0.695 1.00 95.38 107 ASP A C 1
ATOM 790 O O . ASP A 1 107 ? -9.529 -12.747 -1.446 1.00 95.38 107 ASP A O 1
ATOM 794 N N . ASN A 1 108 ? -8.149 -11.016 -1.076 1.00 94.81 108 ASN A N 1
ATOM 795 C CA . ASN A 1 108 ? -8.270 -10.426 -2.405 1.00 94.81 108 ASN A CA 1
ATOM 796 C C . ASN A 1 108 ? -7.075 -10.772 -3.311 1.00 94.81 108 ASN A C 1
ATOM 798 O O . ASN A 1 108 ? -6.897 -10.143 -4.357 1.00 94.81 108 ASN A O 1
ATOM 802 N N . GLY A 1 109 ? -6.242 -11.744 -2.914 1.00 91.56 109 GLY A N 1
ATOM 803 C CA . GLY A 1 109 ? -5.084 -12.217 -3.678 1.00 91.56 109 GLY A CA 1
ATOM 804 C C . GLY A 1 109 ? -4.042 -11.136 -3.960 1.00 91.56 109 GLY A C 1
ATOM 805 O O . GLY A 1 109 ? -3.312 -11.220 -4.948 1.00 91.56 109 GLY A O 1
ATOM 806 N N . ARG A 1 110 ? -3.983 -10.080 -3.142 1.00 91.69 110 ARG A N 1
ATOM 807 C CA . ARG A 1 110 ? -3.062 -8.958 -3.355 1.00 91.69 110 ARG A CA 1
ATOM 808 C C . ARG A 1 110 ? -1.626 -9.288 -2.964 1.00 91.69 110 ARG A C 1
ATOM 810 O O . ARG A 1 110 ? -0.713 -8.595 -3.398 1.00 91.69 110 ARG A O 1
ATOM 817 N N . ASP A 1 111 ? -1.418 -10.342 -2.187 1.00 88.62 111 ASP A N 1
ATOM 818 C CA . ASP A 1 111 ? -0.119 -10.953 -1.907 1.00 88.62 111 ASP A CA 1
ATOM 819 C C . ASP A 1 111 ? 0.484 -11.642 -3.148 1.00 88.62 111 ASP A C 1
ATOM 821 O O . ASP A 1 111 ? 1.703 -11.764 -3.266 1.00 88.62 111 ASP A O 1
ATOM 825 N N . LYS A 1 112 ? -0.350 -12.011 -4.129 1.00 90.75 112 LYS A N 1
ATOM 826 C CA . LYS A 1 112 ? 0.071 -12.624 -5.394 1.00 90.75 112 LYS A CA 1
ATOM 827 C C . LYS A 1 112 ? 0.468 -11.576 -6.427 1.00 90.75 112 LYS A C 1
ATOM 829 O O . LYS A 1 112 ? -0.178 -11.420 -7.462 1.00 90.75 112 LYS A O 1
ATOM 834 N N . TYR A 1 113 ? 1.530 -10.836 -6.136 1.00 90.88 113 TYR A N 1
ATOM 835 C CA . TYR A 1 113 ? 2.060 -9.803 -7.022 1.00 90.88 113 TYR A CA 1
ATOM 836 C C . TYR A 1 113 ? 3.517 -10.078 -7.380 1.00 90.88 113 TYR A C 1
ATOM 838 O O . TYR A 1 113 ? 4.296 -10.485 -6.525 1.00 90.88 113 TYR A O 1
ATOM 846 N N . ASP A 1 114 ? 3.887 -9.833 -8.629 1.00 90.19 114 ASP A N 1
ATOM 847 C CA . ASP A 1 114 ? 5.259 -9.864 -9.117 1.00 90.19 114 ASP A CA 1
ATOM 848 C C . ASP A 1 114 ? 5.733 -8.441 -9.423 1.00 90.19 114 ASP A C 1
ATOM 850 O O . ASP A 1 114 ? 5.073 -7.694 -10.153 1.00 90.19 114 ASP A O 1
ATOM 854 N N . PHE A 1 115 ? 6.904 -8.083 -8.908 1.00 87.44 115 PHE A N 1
ATOM 855 C CA . PHE A 1 115 ? 7.667 -6.921 -9.347 1.00 87.44 115 PHE A CA 1
ATOM 856 C C . PHE A 1 115 ? 8.397 -7.217 -10.660 1.00 87.44 115 PHE A C 1
ATOM 858 O O . PHE A 1 115 ? 8.716 -8.370 -10.960 1.00 87.44 115 PHE A O 1
ATOM 865 N N . ASP A 1 116 ? 8.686 -6.168 -11.433 1.00 84.06 116 ASP A N 1
ATOM 866 C 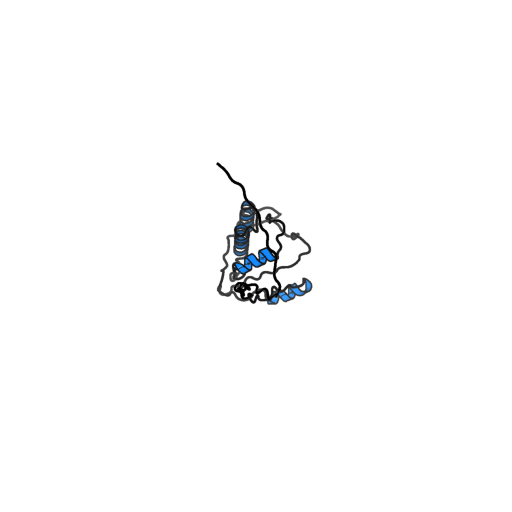CA . ASP A 1 116 ? 9.484 -6.304 -12.652 1.00 84.06 116 ASP A CA 1
ATOM 867 C C . ASP A 1 116 ? 10.949 -6.679 -12.352 1.00 84.06 116 ASP A C 1
ATOM 869 O O . ASP A 1 116 ? 11.384 -6.719 -11.198 1.00 84.06 116 ASP A O 1
ATOM 873 N N . ALA A 1 117 ? 11.733 -6.944 -13.400 1.00 78.25 117 ALA A N 1
ATOM 874 C CA . ALA A 1 117 ? 13.145 -7.316 -13.268 1.00 78.25 117 ALA A CA 1
ATOM 875 C C . ALA A 1 117 ? 14.034 -6.226 -12.634 1.00 78.25 117 ALA A C 1
ATOM 877 O O . ALA A 1 117 ? 15.166 -6.491 -12.244 1.00 78.25 117 ALA A O 1
ATOM 878 N N . SER A 1 118 ? 13.537 -4.992 -12.523 1.00 76.81 118 SER A N 1
ATOM 879 C CA . SER A 1 118 ? 14.192 -3.883 -11.820 1.00 76.81 118 SER A CA 1
ATOM 880 C C . SER A 1 118 ? 13.636 -3.679 -10.402 1.00 76.81 118 SER A C 1
ATOM 882 O O . SER A 1 118 ? 13.947 -2.673 -9.764 1.00 76.81 118 SER A O 1
ATOM 884 N N . GLY A 1 119 ? 12.785 -4.586 -9.908 1.00 67.75 119 GLY A N 1
ATOM 885 C CA . GLY A 1 119 ? 12.105 -4.467 -8.616 1.00 67.75 119 GLY A CA 1
ATOM 886 C C . GLY A 1 119 ? 11.041 -3.363 -8.576 1.00 67.75 119 GLY A C 1
ATOM 887 O O . GLY A 1 119 ? 10.608 -2.951 -7.498 1.00 67.75 119 GLY A O 1
ATOM 888 N N . ARG A 1 120 ? 10.620 -2.840 -9.734 1.00 78.06 120 ARG A N 1
ATOM 889 C CA . ARG A 1 120 ? 9.614 -1.779 -9.832 1.00 78.06 120 ARG A CA 1
ATOM 890 C C . ARG A 1 120 ? 8.214 -2.380 -9.810 1.00 78.06 120 ARG A C 1
ATOM 892 O O . ARG A 1 120 ? 7.975 -3.520 -10.199 1.00 78.06 120 ARG A O 1
ATOM 899 N N . GLY A 1 121 ? 7.271 -1.588 -9.308 1.00 80.44 121 GLY A N 1
ATOM 900 C CA . GLY A 1 121 ? 5.889 -2.012 -9.076 1.00 80.44 121 GLY A CA 1
ATOM 901 C C . GLY A 1 121 ? 5.392 -1.750 -7.659 1.00 80.44 121 GLY A C 1
ATOM 902 O O . GLY A 1 121 ? 4.188 -1.832 -7.430 1.00 80.44 121 GLY A O 1
ATOM 903 N N . CYS A 1 122 ? 6.276 -1.374 -6.728 1.00 83.94 122 CYS A N 1
ATOM 904 C CA . CYS A 1 122 ? 5.918 -1.049 -5.344 1.00 83.94 122 CYS A CA 1
ATOM 905 C C . CYS A 1 122 ? 4.895 0.091 -5.256 1.00 83.94 122 CYS A C 1
ATOM 907 O O . CYS A 1 122 ? 3.892 -0.046 -4.568 1.00 83.94 122 CYS A O 1
ATOM 909 N N . ARG A 1 123 ? 5.072 1.172 -6.029 1.00 88.44 123 ARG A N 1
ATOM 910 C CA . ARG A 1 123 ? 4.127 2.304 -6.061 1.00 88.44 123 ARG A CA 1
ATOM 911 C C . ARG A 1 123 ? 2.731 1.878 -6.504 1.00 88.44 123 ARG A C 1
ATOM 913 O O . ARG A 1 123 ? 1.746 2.293 -5.896 1.00 88.44 123 ARG A O 1
ATOM 920 N N . LYS A 1 124 ? 2.652 1.038 -7.543 1.00 89.56 124 LYS A N 1
ATOM 921 C CA . LYS A 1 124 ? 1.384 0.500 -8.047 1.00 89.56 124 LYS A CA 1
ATOM 922 C C . LYS A 1 124 ? 0.736 -0.410 -7.017 1.00 89.56 124 LYS A C 1
ATOM 924 O O . LYS A 1 124 ? -0.418 -0.189 -6.679 1.00 89.56 124 LYS A O 1
ATOM 929 N N . TRP A 1 125 ? 1.492 -1.360 -6.475 1.00 92.12 125 TRP A N 1
ATOM 930 C CA . TRP A 1 125 ? 0.987 -2.284 -5.468 1.00 92.12 125 TRP A CA 1
ATOM 931 C C . TRP A 1 125 ? 0.476 -1.551 -4.222 1.00 92.12 125 TRP A C 1
ATOM 933 O O . TRP A 1 125 ? -0.641 -1.809 -3.789 1.00 92.12 125 TRP A O 1
ATOM 943 N N . THR A 1 126 ? 1.228 -0.579 -3.694 1.00 92.94 126 THR A N 1
ATOM 944 C CA . THR A 1 126 ? 0.793 0.242 -2.553 1.00 92.94 126 THR A CA 1
ATOM 945 C C . THR A 1 126 ? -0.447 1.071 -2.883 1.00 92.94 126 THR A C 1
ATOM 947 O O . THR A 1 126 ? -1.351 1.147 -2.056 1.00 92.94 126 THR A O 1
ATOM 950 N N . SER A 1 127 ? -0.524 1.662 -4.080 1.00 94.19 127 SER A N 1
ATOM 951 C CA . SER A 1 127 ? -1.715 2.412 -4.509 1.00 94.19 127 SER A CA 1
AT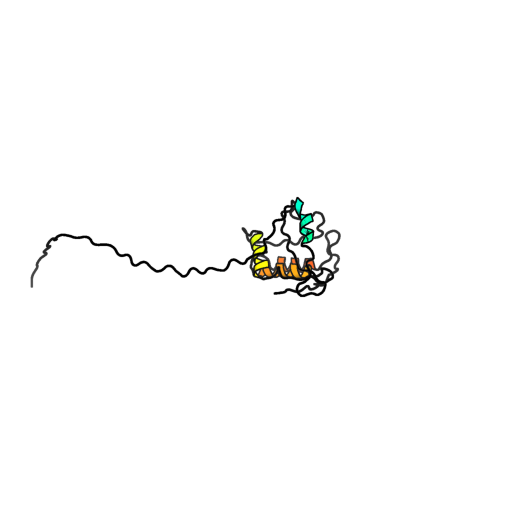OM 952 C C . SER A 1 127 ? -2.954 1.515 -4.569 1.00 94.19 127 SER A C 1
ATOM 954 O O . SER A 1 127 ? -4.009 1.908 -4.085 1.00 94.19 127 SER A O 1
ATOM 956 N N . ASP A 1 128 ? -2.801 0.287 -5.067 1.00 95.00 128 ASP A N 1
ATOM 957 C CA . ASP A 1 128 ? -3.886 -0.697 -5.120 1.00 95.00 128 ASP A CA 1
ATOM 958 C C . ASP A 1 128 ? -4.343 -1.135 -3.730 1.00 95.00 128 ASP A C 1
ATOM 960 O O . ASP A 1 128 ? -5.530 -1.373 -3.528 1.00 95.00 128 ASP A O 1
ATOM 964 N N . GLN A 1 129 ? -3.422 -1.220 -2.763 1.00 96.12 129 GLN A N 1
ATOM 965 C CA . GLN A 1 129 ? -3.792 -1.524 -1.381 1.00 96.12 129 GLN A CA 1
ATOM 966 C C . GLN A 1 129 ? -4.580 -0.370 -0.758 1.00 96.12 129 GLN A C 1
ATOM 968 O O . GLN A 1 129 ? -5.553 -0.615 -0.056 1.00 96.12 129 GLN A O 1
ATOM 973 N N . ILE A 1 130 ? -4.208 0.885 -1.038 1.00 97.38 130 ILE A N 1
ATOM 974 C CA . ILE A 1 130 ? -4.965 2.057 -0.572 1.00 97.38 130 ILE A CA 1
ATOM 975 C C . ILE A 1 130 ? -6.398 2.021 -1.118 1.00 97.38 130 ILE A C 1
ATOM 977 O O . ILE A 1 130 ? -7.338 2.240 -0.353 1.00 97.38 130 ILE A O 1
ATOM 981 N N . ASP A 1 131 ? -6.563 1.715 -2.408 1.00 97.25 131 ASP A N 1
ATOM 982 C CA . ASP A 1 131 ? -7.884 1.583 -3.032 1.00 97.25 131 ASP A CA 1
ATOM 983 C C . ASP A 1 131 ? -8.686 0.441 -2.404 1.00 97.25 131 ASP A C 1
ATOM 985 O O . ASP A 1 131 ? -9.795 0.672 -1.928 1.00 97.25 131 ASP A O 1
ATOM 989 N N . LEU A 1 132 ? -8.093 -0.750 -2.280 1.00 97.88 132 LEU A N 1
ATOM 990 C CA . LEU A 1 132 ? -8.735 -1.898 -1.641 1.00 97.88 132 LEU A CA 1
ATOM 991 C C . LEU A 1 132 ? -9.182 -1.586 -0.206 1.00 97.88 132 LEU A C 1
ATOM 993 O O . LEU A 1 132 ? -10.302 -1.896 0.192 1.00 97.88 132 LEU A O 1
ATOM 997 N N . PHE A 1 133 ? -8.311 -0.976 0.597 1.00 98.12 133 PHE A N 1
ATOM 998 C CA . PHE A 1 133 ? -8.630 -0.661 1.986 1.00 98.12 133 PHE A CA 1
ATOM 999 C C . PHE A 1 133 ? -9.735 0.387 2.093 1.00 98.12 133 PHE A C 1
ATOM 1001 O O . PHE A 1 133 ? -10.541 0.327 3.019 1.00 98.12 133 PHE A O 1
ATOM 1008 N N . PHE A 1 134 ? -9.799 1.337 1.162 1.00 98.00 134 PHE A N 1
ATOM 1009 C CA . PHE A 1 134 ? -10.916 2.268 1.098 1.00 98.00 134 PHE A CA 1
ATOM 1010 C C . PHE A 1 134 ? -12.218 1.565 0.684 1.00 98.00 134 PHE A C 1
ATOM 1012 O O . PHE A 1 134 ? -13.229 1.726 1.365 1.00 98.00 134 PHE A O 1
ATOM 1019 N N . GLU A 1 135 ? -12.190 0.741 -0.365 1.00 97.94 135 GLU A N 1
ATOM 1020 C CA . GLU A 1 135 ? -13.347 -0.021 -0.860 1.00 97.94 135 GLU A CA 1
ATOM 1021 C C . GLU A 1 135 ? -13.945 -0.948 0.210 1.00 97.94 135 GLU A C 1
ATOM 1023 O O . GLU A 1 135 ? -15.164 -1.058 0.326 1.00 97.94 135 GLU A O 1
ATOM 1028 N N . LEU A 1 136 ? -13.099 -1.559 1.044 1.00 97.81 136 LEU A N 1
ATOM 1029 C CA . LEU A 1 136 ? -13.513 -2.419 2.157 1.00 97.81 136 LEU A CA 1
ATOM 1030 C C . LEU A 1 136 ? -13.875 -1.650 3.442 1.00 97.81 136 LEU A C 1
ATOM 1032 O O . LEU A 1 136 ? -14.161 -2.263 4.470 1.00 97.81 136 LEU A O 1
ATOM 1036 N N . GLY A 1 137 ? -13.835 -0.314 3.427 1.00 97.50 137 GLY A N 1
ATOM 1037 C CA . GLY A 1 137 ? -14.155 0.521 4.590 1.00 97.50 137 GLY A CA 1
ATOM 1038 C C . GLY A 1 137 ? -13.107 0.492 5.710 1.00 97.50 137 GLY A C 1
ATOM 1039 O O . GLY A 1 137 ? -13.377 0.951 6.823 1.00 97.50 137 GLY A O 1
ATOM 1040 N N . LEU A 1 138 ? -11.901 -0.017 5.437 1.00 97.81 138 LEU A N 1
ATOM 1041 C CA . LEU A 1 138 ? -10.766 0.021 6.365 1.00 97.81 138 LEU A CA 1
ATOM 1042 C C . LEU A 1 138 ? -10.143 1.424 6.449 1.00 97.81 138 LEU A C 1
ATOM 1044 O O . LEU A 1 138 ? -9.544 1.771 7.468 1.00 97.81 138 LEU A O 1
ATOM 1048 N N . LEU A 1 139 ? -10.326 2.251 5.414 1.00 97.69 139 LEU A N 1
ATOM 1049 C CA . LEU A 1 139 ? -10.014 3.682 5.419 1.00 97.69 139 LEU A CA 1
ATOM 1050 C C . LEU A 1 139 ? -11.303 4.508 5.405 1.00 97.69 139 LEU A C 1
ATOM 1052 O O . LEU A 1 139 ? -12.259 4.177 4.712 1.00 97.69 139 LEU A O 1
ATOM 1056 N N . ARG A 1 140 ? -11.323 5.620 6.144 1.00 96.31 140 ARG A N 1
ATOM 1057 C CA . ARG A 1 140 ? -12.516 6.479 6.260 1.00 96.31 140 ARG A CA 1
ATOM 1058 C C . ARG A 1 140 ? -12.626 7.549 5.182 1.00 96.31 140 ARG A C 1
ATOM 1060 O O . ARG A 1 140 ? -13.728 7.935 4.811 1.00 96.31 140 ARG A O 1
ATOM 1067 N N . SER A 1 141 ? -11.493 8.089 4.746 1.00 96.31 141 SER A N 1
ATOM 1068 C CA . SER A 1 141 ? -11.447 9.295 3.920 1.00 96.31 141 SER A CA 1
ATOM 1069 C C . SER A 1 141 ? -10.977 8.955 2.514 1.00 96.31 141 SER A C 1
ATOM 1071 O O . SER A 1 141 ? -9.813 8.612 2.302 1.00 96.31 141 SER A O 1
ATOM 1073 N N . LYS A 1 142 ? -11.876 9.119 1.538 1.00 94.94 142 LYS A N 1
ATOM 1074 C CA . LYS A 1 142 ? -11.516 9.041 0.118 1.00 94.94 142 LYS A CA 1
ATOM 1075 C C . LYS A 1 142 ? -10.488 10.110 -0.254 1.00 94.94 142 LYS A C 1
ATOM 1077 O O . LYS A 1 142 ? -9.582 9.851 -1.036 1.00 94.94 142 LYS A O 1
ATOM 1082 N N . SER A 1 143 ? -10.615 11.303 0.328 1.00 96.62 143 SER A N 1
ATOM 1083 C CA . SER A 1 143 ? -9.678 12.403 0.091 1.00 96.62 143 SER A CA 1
ATOM 1084 C C . SER A 1 143 ? -8.268 12.045 0.559 1.00 96.62 143 SER A C 1
ATOM 1086 O O . SER A 1 143 ? -7.307 12.312 -0.158 1.00 96.62 143 SER A O 1
ATOM 1088 N N . ASP A 1 144 ? -8.135 11.394 1.719 1.00 95.81 144 ASP A N 1
ATOM 1089 C CA . ASP A 1 144 ? -6.831 10.961 2.237 1.00 95.81 144 ASP A CA 1
ATOM 1090 C C . ASP A 1 144 ? -6.249 9.861 1.347 1.00 95.81 144 ASP A C 1
ATOM 1092 O O . ASP A 1 144 ? -5.069 9.913 1.007 1.00 95.81 144 ASP A O 1
ATOM 1096 N N . ALA A 1 145 ? -7.080 8.901 0.919 1.00 96.75 145 ALA A N 1
ATOM 1097 C CA . ALA A 1 145 ? -6.694 7.846 -0.018 1.00 96.75 145 ALA A CA 1
ATOM 1098 C C . ALA A 1 145 ? -6.165 8.430 -1.342 1.00 96.75 145 ALA A C 1
ATOM 1100 O O . ALA A 1 145 ? -5.066 8.093 -1.789 1.00 96.75 145 ALA A O 1
ATOM 1101 N N . ASP A 1 146 ? -6.900 9.369 -1.940 1.00 96.25 146 ASP A N 1
ATOM 1102 C CA . ASP A 1 146 ? -6.506 10.034 -3.183 1.00 96.25 146 ASP A CA 1
ATOM 1103 C C . ASP A 1 146 ? -5.245 10.894 -3.006 1.00 96.25 146 ASP A C 1
ATOM 1105 O O . ASP A 1 146 ? -4.366 10.887 -3.873 1.00 96.25 146 ASP A O 1
ATOM 1109 N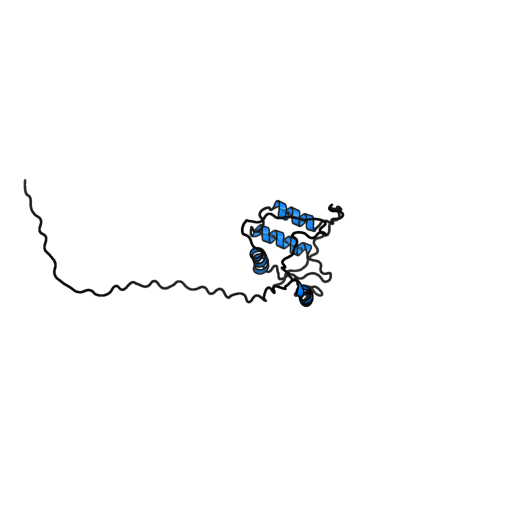 N . ALA A 1 147 ? -5.110 11.601 -1.880 1.00 95.75 147 ALA A N 1
ATOM 1110 C CA . ALA A 1 147 ? -3.907 12.363 -1.556 1.00 95.75 147 ALA A CA 1
ATOM 1111 C C . ALA A 1 147 ? -2.690 11.446 -1.367 1.00 95.75 147 ALA A C 1
ATOM 1113 O O . ALA A 1 147 ? -1.627 11.718 -1.921 1.00 95.75 147 ALA A O 1
ATOM 1114 N N . GLY A 1 148 ? -2.845 10.332 -0.650 1.00 95.31 148 GLY A N 1
ATOM 1115 C CA . GLY A 1 148 ? -1.797 9.333 -0.452 1.00 95.31 148 GLY A CA 1
ATOM 1116 C C . GLY A 1 148 ? -1.286 8.762 -1.774 1.00 95.31 148 GLY A C 1
ATOM 1117 O O . GLY A 1 148 ? -0.079 8.761 -2.016 1.00 95.31 148 GLY A O 1
ATOM 1118 N N . LYS A 1 149 ? -2.197 8.372 -2.674 1.00 94.81 149 LYS A N 1
ATOM 1119 C CA . LYS A 1 149 ? -1.836 7.892 -4.019 1.00 94.81 149 LYS A CA 1
ATOM 1120 C C . LYS A 1 149 ? -1.102 8.952 -4.837 1.00 94.81 149 LYS A C 1
ATOM 1122 O O . LYS A 1 149 ? -0.101 8.635 -5.469 1.00 94.81 149 LYS A O 1
ATOM 1127 N N . LYS A 1 150 ? -1.538 10.217 -4.794 1.00 94.06 150 LYS A N 1
ATOM 1128 C CA . LYS A 1 150 ? -0.820 11.321 -5.457 1.00 94.06 150 LYS A CA 1
ATOM 1129 C C . LYS A 1 150 ? 0.584 11.507 -4.878 1.00 94.06 150 LYS A C 1
ATOM 1131 O O . LYS A 1 150 ? 1.543 11.619 -5.633 1.00 94.06 150 LYS A O 1
ATOM 1136 N N . ASN A 1 151 ? 0.717 11.481 -3.553 1.00 94.25 151 ASN A N 1
ATOM 1137 C CA . ASN A 1 151 ? 1.989 11.688 -2.861 1.00 94.25 151 ASN A CA 1
ATOM 1138 C C . ASN A 1 151 ? 3.031 10.604 -3.173 1.00 94.25 151 ASN A C 1
ATOM 1140 O O . ASN A 1 151 ? 4.218 10.920 -3.226 1.00 94.25 151 ASN A O 1
ATOM 1144 N N . ILE A 1 152 ? 2.604 9.355 -3.404 1.00 91.75 152 ILE A N 1
ATOM 1145 C CA . ILE A 1 152 ? 3.476 8.228 -3.795 1.00 91.75 152 ILE A CA 1
ATOM 1146 C C . ILE A 1 152 ? 4.189 8.481 -5.136 1.00 91.75 152 ILE A C 1
ATOM 1148 O O . ILE A 1 152 ? 5.278 7.946 -5.377 1.00 91.75 152 ILE A O 1
ATOM 1152 N N . LEU A 1 153 ? 3.590 9.296 -6.007 1.00 91.88 153 LEU A N 1
ATOM 1153 C CA . LEU A 1 153 ? 4.147 9.629 -7.318 1.00 91.88 153 LEU A CA 1
ATOM 1154 C C . LEU A 1 153 ? 5.131 10.793 -7.262 1.00 91.88 153 LEU A C 1
ATOM 1156 O O . LEU A 1 153 ? 5.853 11.002 -8.229 1.00 91.88 153 LEU A O 1
ATOM 1160 N N . LEU A 1 154 ? 5.182 11.547 -6.165 1.00 92.25 154 LEU A N 1
ATOM 1161 C CA . LEU A 1 154 ? 6.030 12.729 -6.057 1.00 92.25 154 LEU A CA 1
ATOM 1162 C C . LEU A 1 154 ? 7.414 12.383 -5.514 1.00 92.25 154 LEU A C 1
ATOM 1164 O O . LEU A 1 154 ? 7.575 11.572 -4.602 1.00 92.25 154 LEU A O 1
ATOM 1168 N N . GLU A 1 155 ? 8.424 13.054 -6.055 1.00 92.38 155 GLU A N 1
ATOM 1169 C CA . GLU A 1 155 ? 9.725 13.153 -5.409 1.00 92.38 155 GLU A CA 1
ATOM 1170 C C . GLU A 1 155 ? 9.664 14.153 -4.247 1.00 92.38 155 GLU A C 1
ATOM 1172 O O . GLU A 1 155 ? 9.161 15.270 -4.397 1.00 92.38 155 GLU A O 1
ATOM 1177 N N . TRP A 1 156 ? 10.226 13.759 -3.104 1.00 93.19 156 TRP A N 1
ATOM 1178 C CA . TRP A 1 156 ? 10.314 14.585 -1.903 1.00 93.19 156 TRP A CA 1
ATOM 1179 C C . TRP A 1 156 ? 11.774 14.836 -1.548 1.00 93.19 156 TRP A C 1
ATOM 1181 O O . TRP A 1 156 ? 12.559 13.893 -1.432 1.00 93.19 156 TRP A O 1
ATOM 1191 N N . LYS A 1 157 ? 12.129 16.103 -1.343 1.00 92.88 157 LYS A N 1
ATOM 1192 C CA . LYS A 1 157 ? 13.455 16.521 -0.888 1.00 92.88 157 LYS A CA 1
ATOM 1193 C C . LYS A 1 157 ? 13.302 17.648 0.121 1.00 92.88 157 LYS A C 1
ATOM 1195 O O . LYS A 1 157 ? 12.526 18.570 -0.111 1.00 92.88 157 LYS A O 1
ATOM 1200 N N . GLU A 1 158 ? 14.025 17.553 1.235 1.00 94.00 158 GLU A N 1
ATOM 1201 C CA . GLU A 1 158 ? 13.968 18.543 2.321 1.00 94.00 158 GLU A CA 1
ATOM 1202 C C . GLU A 1 158 ? 12.519 18.813 2.761 1.00 94.00 158 GLU A C 1
ATOM 1204 O O . GLU A 1 158 ? 12.096 19.951 2.962 1.00 94.00 158 GLU A O 1
ATOM 1209 N N . TYR A 1 159 ? 11.743 17.731 2.882 1.00 93.25 159 TYR A N 1
ATOM 1210 C CA . TYR A 1 159 ? 10.341 17.743 3.313 1.00 93.25 159 TYR A CA 1
ATOM 1211 C C . TYR A 1 159 ? 9.362 18.489 2.392 1.00 93.25 159 TYR A C 1
ATOM 1213 O O . TYR A 1 159 ? 8.251 18.827 2.803 1.00 93.25 159 TYR A O 1
ATOM 1221 N N . LYS A 1 160 ? 9.746 18.745 1.135 1.00 94.62 160 LYS A N 1
ATOM 1222 C CA . LYS A 1 160 ? 8.909 19.419 0.134 1.00 94.62 160 LYS A CA 1
ATOM 1223 C C . LYS A 1 160 ? 8.853 18.625 -1.173 1.00 94.62 160 LYS A C 1
ATOM 1225 O O . LYS A 1 160 ? 9.824 17.941 -1.510 1.00 94.62 160 LYS A O 1
ATOM 1230 N N . PRO A 1 161 ? 7.741 18.709 -1.927 1.00 94.00 161 PRO A N 1
ATOM 1231 C CA . PRO A 1 161 ? 7.674 18.096 -3.243 1.00 94.00 161 PRO A CA 1
ATOM 1232 C C . PRO A 1 161 ? 8.564 18.881 -4.211 1.00 94.00 161 PRO A C 1
ATOM 1234 O O . PRO A 1 161 ? 8.491 20.108 -4.271 1.00 94.00 161 PRO A O 1
ATOM 1237 N N . THR A 1 162 ? 9.386 18.189 -4.999 1.00 93.31 162 THR A N 1
ATOM 1238 C CA . THR A 1 162 ? 10.247 18.846 -6.005 1.00 93.31 162 THR A CA 1
ATOM 1239 C C . THR A 1 162 ? 9.490 19.188 -7.293 1.00 93.31 162 THR A C 1
ATOM 1241 O O . THR A 1 162 ? 10.012 19.881 -8.161 1.00 93.31 162 THR A O 1
ATOM 1244 N N . GLY A 1 163 ? 8.263 18.674 -7.438 1.00 90.31 163 GLY A N 1
ATOM 1245 C CA . GLY A 1 163 ? 7.461 18.741 -8.661 1.00 90.31 163 GLY A CA 1
ATOM 1246 C C . GLY A 1 163 ? 7.747 17.604 -9.645 1.00 90.31 163 GLY A C 1
ATOM 1247 O O . GLY A 1 163 ? 6.915 17.332 -10.511 1.00 90.31 163 GLY A O 1
ATOM 1248 N N . ARG A 1 164 ? 8.866 16.880 -9.489 1.00 91.25 164 ARG A N 1
ATOM 1249 C CA . ARG A 1 164 ? 9.136 15.674 -10.276 1.00 91.25 164 ARG A CA 1
ATOM 1250 C C . ARG A 1 164 ? 8.141 14.578 -9.902 1.00 91.25 164 ARG A C 1
ATOM 1252 O O . ARG A 1 164 ? 7.959 14.270 -8.723 1.00 91.25 164 ARG A O 1
ATOM 1259 N N . GLN A 1 165 ? 7.544 13.973 -10.925 1.00 90.19 165 GLN A N 1
ATOM 1260 C CA . GLN A 1 165 ? 6.665 12.820 -10.778 1.00 90.19 165 GLN A CA 1
ATOM 1261 C C . GLN A 1 165 ? 7.328 11.562 -11.331 1.00 90.19 165 GLN A C 1
ATOM 1263 O O . GLN A 1 165 ? 8.001 11.605 -12.361 1.00 90.19 165 GLN A O 1
ATOM 1268 N N . TYR A 1 166 ? 7.101 10.443 -10.660 1.00 83.75 166 TYR A N 1
ATOM 1269 C CA . TYR A 1 166 ? 7.469 9.118 -11.123 1.00 83.75 166 TYR A CA 1
ATOM 1270 C C . TYR A 1 166 ? 6.213 8.408 -11.631 1.00 83.75 166 TYR A C 1
ATOM 1272 O O . TYR A 1 166 ? 5.208 8.379 -10.911 1.00 83.75 166 TYR A O 1
ATOM 1280 N N . PRO A 1 167 ? 6.236 7.835 -12.847 1.00 81.62 167 PRO A N 1
ATOM 1281 C CA . PRO A 1 167 ? 5.106 7.066 -13.338 1.00 81.62 167 PRO A CA 1
ATOM 1282 C C . PRO A 1 167 ? 4.838 5.860 -12.429 1.00 81.62 167 PRO A C 1
ATOM 1284 O O . PRO A 1 167 ? 5.721 5.351 -11.732 1.00 81.62 167 PRO A O 1
ATOM 1287 N N . LEU A 1 168 ? 3.594 5.381 -12.451 1.00 79.12 168 LEU A N 1
ATOM 1288 C CA . LEU A 1 168 ? 3.262 4.085 -11.872 1.00 79.12 168 LEU A CA 1
ATOM 1289 C C . LEU A 1 168 ? 3.852 2.983 -12.750 1.00 79.12 168 LEU A C 1
ATOM 1291 O O . LEU A 1 168 ? 3.194 2.490 -13.667 1.00 79.12 168 LEU A O 1
ATOM 1295 N N . ASP A 1 169 ? 5.085 2.590 -12.447 1.00 72.38 169 ASP A N 1
ATOM 1296 C CA . ASP A 1 169 ? 5.660 1.364 -12.988 1.00 72.38 169 ASP A CA 1
ATOM 1297 C C . ASP A 1 169 ? 4.824 0.168 -12.521 1.00 72.38 169 ASP A C 1
ATOM 1299 O O . ASP A 1 169 ? 4.395 0.090 -11.36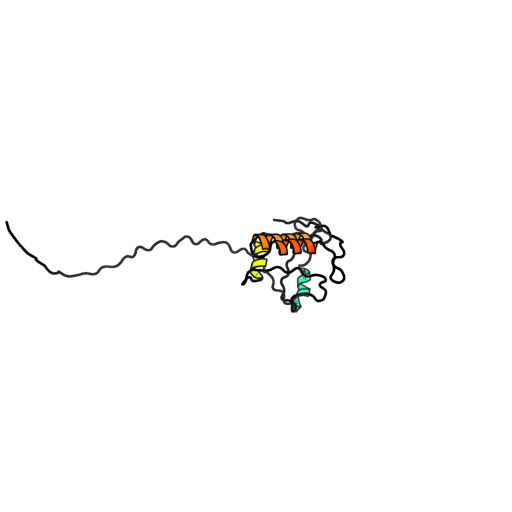2 1.00 72.38 169 ASP A O 1
ATOM 1303 N N . LYS A 1 170 ? 4.542 -0.745 -13.451 1.00 72.75 170 LYS A N 1
ATOM 1304 C CA . LYS A 1 170 ? 3.598 -1.844 -13.250 1.00 72.75 170 LYS A CA 1
ATOM 1305 C C . LYS A 1 170 ? 4.355 -3.139 -12.987 1.00 72.75 170 LYS A C 1
ATOM 1307 O O . LYS A 1 170 ? 5.193 -3.536 -13.787 1.00 72.75 170 LYS A O 1
ATOM 1312 N N . GLY A 1 171 ? 4.005 -3.799 -11.891 1.00 80.94 171 GLY A N 1
ATOM 1313 C CA . GLY A 1 171 ? 4.175 -5.240 -11.746 1.00 80.94 171 GLY A CA 1
ATOM 1314 C C . GLY A 1 171 ? 2.944 -5.979 -12.281 1.00 80.94 171 GLY A C 1
ATOM 1315 O O . GLY A 1 171 ? 2.118 -5.394 -12.991 1.00 80.94 171 GLY A O 1
ATOM 1316 N N . CYS A 1 172 ? 2.795 -7.253 -11.927 1.00 86.44 172 CYS A N 1
ATOM 1317 C CA . CYS A 1 172 ? 1.684 -8.091 -12.381 1.00 86.44 172 CYS A CA 1
ATOM 1318 C C . CYS A 1 172 ? 1.091 -8.908 -11.230 1.00 86.44 172 CYS A C 1
ATOM 1320 O O . CYS A 1 172 ? 1.833 -9.514 -10.466 1.00 86.44 172 CYS A O 1
ATOM 1322 N N . TYR A 1 173 ? -0.239 -8.957 -11.116 1.00 89.25 173 TYR A N 1
ATOM 1323 C CA . TYR A 1 173 ? -0.888 -9.923 -10.225 1.00 89.25 173 TYR A CA 1
ATOM 1324 C C . TYR A 1 173 ? -0.982 -11.287 -10.911 1.00 89.25 173 TYR A C 1
ATOM 1326 O O . TYR A 1 173 ? -1.288 -11.360 -12.102 1.00 89.25 173 TYR A O 1
ATOM 1334 N N . TYR A 1 174 ? -0.774 -12.360 -10.154 1.00 87.56 174 TYR A N 1
ATOM 1335 C CA . TYR A 1 174 ? -0.904 -13.737 -10.627 1.00 87.56 174 TYR A CA 1
ATOM 1336 C C . TYR A 1 174 ? -1.950 -14.516 -9.819 1.00 87.56 174 TYR A C 1
ATOM 1338 O O . TYR A 1 174 ? -2.445 -14.047 -8.794 1.00 87.56 174 TYR A O 1
ATOM 1346 N N . LYS A 1 175 ? -2.343 -15.685 -10.332 1.00 79.19 175 LYS A N 1
ATOM 1347 C CA . LYS A 1 175 ? -3.380 -16.540 -9.738 1.00 79.19 175 LYS A CA 1
ATOM 1348 C C . LYS A 1 175 ? -2.787 -17.615 -8.843 1.00 79.19 175 LYS A C 1
ATOM 1350 O O . LYS A 1 175 ? -1.714 -18.143 -9.194 1.00 79.19 175 LYS A O 1
#

Organism: NCBI:txid702518

InterPro domains:
  IPR056672 Domain of unknown function DUF7770 [PF24968] (65-174)

pLDDT: mean 74.83, std 23.02, range [31.06, 98.12]

Secondary structure (DSSP, 8-state):
------------------------PPPPP---PPPP-PPP-----GGGGGGGGGGTTPBPSSSTT-EE--------S-SS-TT-S--------TT--HHHHHHHHHHTTTT-EEE-TTS--HHHHHHHHHHHHHHTTSS--HHHHHHHHHHHTEEEETTEEEEEE------EE--